Protein AF-A0A7J6GQ27-F1 (afdb_mon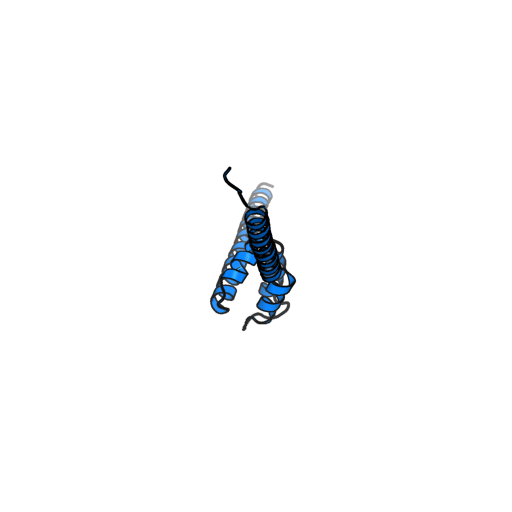omer_lite)

Organism: Cannabis sativa (NCBI:txid3483)

Sequence (114 aa):
MKKTRPIVIFEQIGRLADVVETRSRNIETARKENSIAEVIKILNSLPRIEKGGDLYLFATRLFIMKEKREIFASLEEPELMLTWLKNKHTLDHDSMVVSLKECLDFLRRKVMLD

Radius of gyration: 25.99 Å; chains: 1; bounding box: 74×34×70 Å

pLDDT: mean 82.86, std 13.01, range [40.56, 95.56]

Structure (mmCIF, N/CA/C/O backbone):
data_AF-A0A7J6GQ27-F1
#
_entry.id   AF-A0A7J6GQ27-F1
#
loop_
_atom_site.group_PDB
_atom_site.id
_atom_site.type_symbol
_atom_site.label_atom_id
_atom_site.label_alt_id
_atom_site.label_comp_id
_atom_site.label_asym_id
_atom_site.label_entity_id
_atom_site.label_seq_id
_atom_site.pdbx_PDB_ins_code
_atom_site.Cartn_x
_atom_site.Cartn_y
_atom_site.Cartn_z
_atom_site.occupancy
_atom_site.B_iso_or_equiv
_atom_site.auth_seq_id
_atom_site.auth_comp_id
_atom_site.auth_asym_id
_atom_site.auth_atom_id
_atom_site.pdbx_PDB_model_num
ATOM 1 N N . MET A 1 1 ? -25.553 24.028 51.005 1.00 40.56 1 MET A N 1
ATOM 2 C CA . MET A 1 1 ? -24.587 22.962 50.646 1.00 40.56 1 MET A CA 1
ATOM 3 C C . MET A 1 1 ? -24.824 22.554 49.199 1.00 40.56 1 MET A C 1
ATOM 5 O O . MET A 1 1 ? -25.877 22.002 48.901 1.00 40.56 1 MET A O 1
ATOM 9 N N . LYS A 1 2 ? -23.907 22.890 48.282 1.00 52.53 2 LYS A N 1
ATOM 10 C CA . LYS A 1 2 ? -24.004 22.485 46.872 1.00 52.53 2 LYS A CA 1
ATOM 11 C C . LYS A 1 2 ? -23.736 20.978 46.808 1.00 52.53 2 LYS A C 1
ATOM 13 O O . LYS A 1 2 ? -22.594 20.557 46.946 1.00 52.53 2 LYS A O 1
ATOM 18 N N . LYS A 1 3 ? -24.786 20.159 46.689 1.00 48.03 3 LYS A N 1
ATOM 19 C CA . LYS A 1 3 ? -24.641 18.721 46.427 1.00 48.03 3 LYS A CA 1
ATOM 20 C C . LYS A 1 3 ? -24.165 18.560 44.985 1.00 48.03 3 LYS A C 1
ATOM 22 O O . LYS A 1 3 ? -24.980 18.409 44.079 1.00 48.03 3 LYS A O 1
ATOM 27 N N . THR A 1 4 ? -22.856 18.616 44.763 1.00 55.72 4 THR A N 1
ATOM 28 C CA 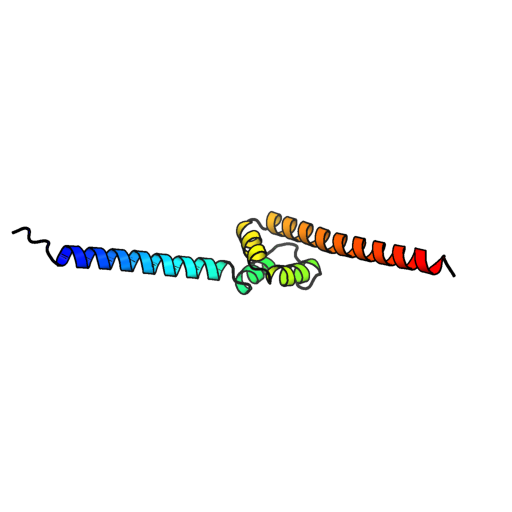. THR A 1 4 ? -22.268 18.110 43.521 1.00 55.72 4 THR A CA 1
ATOM 29 C C . THR A 1 4 ? -22.458 16.598 43.562 1.00 55.72 4 THR A C 1
ATOM 31 O O . THR A 1 4 ? -21.764 15.888 44.284 1.00 55.72 4 THR A O 1
ATOM 34 N N . ARG A 1 5 ? -23.537 16.131 42.926 1.00 53.84 5 ARG A N 1
ATOM 35 C CA . ARG A 1 5 ? -23.976 14.735 42.979 1.00 53.84 5 ARG A CA 1
ATOM 36 C C . ARG A 1 5 ? -22.863 13.847 42.394 1.00 53.84 5 ARG A C 1
ATOM 38 O O . ARG A 1 5 ? -22.466 14.113 41.261 1.00 53.84 5 ARG A O 1
ATOM 45 N N . PRO A 1 6 ? -22.417 12.783 43.093 1.00 55.19 6 PRO A N 1
ATOM 46 C CA . PRO A 1 6 ? -21.439 11.802 42.589 1.00 55.19 6 PRO A CA 1
ATOM 47 C C . PRO A 1 6 ? -21.765 11.259 41.185 1.00 55.19 6 PRO A C 1
ATOM 49 O O . PRO A 1 6 ? -20.876 10.905 40.420 1.00 55.19 6 PRO A O 1
ATOM 52 N N . ILE A 1 7 ? -23.054 11.276 40.838 1.00 59.41 7 ILE A N 1
ATOM 53 C CA . ILE A 1 7 ? -23.636 10.871 39.555 1.00 59.41 7 ILE A CA 1
ATOM 54 C C . ILE A 1 7 ? -23.012 11.622 38.365 1.00 59.41 7 ILE A C 1
ATOM 56 O O . ILE A 1 7 ? -22.701 11.003 37.355 1.00 59.41 7 ILE A O 1
ATOM 60 N N . VAL A 1 8 ? -22.753 12.929 38.494 1.00 68.12 8 VAL A N 1
ATOM 61 C CA . VAL A 1 8 ? -22.247 13.744 37.371 1.00 68.12 8 VAL A CA 1
ATOM 62 C C . VAL A 1 8 ? -20.802 13.375 37.023 1.00 68.12 8 VAL A C 1
ATOM 64 O O . VAL A 1 8 ? -20.420 13.369 35.858 1.00 68.12 8 VAL A O 1
ATOM 67 N N . ILE A 1 9 ? -20.002 13.025 38.033 1.00 76.62 9 ILE A N 1
ATOM 68 C CA . ILE A 1 9 ? -18.604 12.622 37.840 1.00 76.62 9 ILE A CA 1
ATOM 69 C C . ILE A 1 9 ? -18.544 11.236 37.187 1.00 76.62 9 ILE A C 1
ATOM 71 O O . ILE A 1 9 ? -17.750 11.024 36.276 1.00 76.62 9 ILE A O 1
ATOM 75 N N . PHE A 1 10 ? -19.414 10.311 37.599 1.00 77.94 10 PHE A N 1
ATOM 76 C CA . PHE A 1 10 ? -19.474 8.968 37.020 1.00 77.94 10 PHE A CA 1
ATOM 77 C C . PHE A 1 10 ? -19.871 8.994 35.533 1.00 77.94 10 PHE A C 1
ATOM 79 O O . PHE A 1 10 ? -19.229 8.345 34.712 1.00 77.94 10 PHE A O 1
ATOM 86 N N . GLU A 1 11 ? -20.859 9.816 35.161 1.00 86.00 11 GLU A N 1
ATOM 87 C CA . GLU A 1 11 ? -21.253 10.020 33.758 1.00 86.00 11 GLU A CA 1
ATOM 88 C C . GLU A 1 11 ? -20.130 10.637 32.915 1.00 86.00 11 GLU A C 1
ATOM 90 O O . GLU A 1 11 ? -19.901 10.233 31.774 1.00 86.00 11 GLU A O 1
ATOM 95 N N . GLN A 1 12 ? -19.399 11.610 33.466 1.00 88.38 12 GLN A N 1
ATOM 96 C CA . GLN A 1 12 ? -18.267 12.226 32.773 1.00 88.38 12 GLN A CA 1
ATOM 97 C C . GLN A 1 12 ? -17.119 11.236 32.545 1.00 88.38 12 GLN A C 1
ATOM 99 O O . GLN A 1 12 ? -16.509 11.264 31.476 1.00 88.38 12 GLN A O 1
ATOM 104 N N . ILE A 1 13 ? -16.856 10.346 33.507 1.00 88.31 13 ILE A N 1
ATOM 105 C CA . ILE A 1 13 ? -15.868 9.269 33.366 1.00 88.31 13 ILE A CA 1
ATOM 106 C C . ILE A 1 13 ? -16.312 8.265 32.300 1.00 88.31 13 ILE A C 1
ATOM 108 O O . ILE A 1 13 ? -15.498 7.910 31.453 1.00 88.31 13 ILE A O 1
ATOM 112 N N . GLY A 1 14 ? -17.589 7.865 32.286 1.00 89.38 14 GLY A N 1
ATOM 113 C CA . GLY A 1 14 ? -18.129 6.971 31.255 1.00 89.38 14 GLY A CA 1
ATOM 114 C C . GLY A 1 14 ? -17.960 7.548 29.848 1.00 89.38 14 GLY A C 1
ATOM 115 O O . GLY A 1 14 ? -17.382 6.909 28.975 1.00 89.38 14 GLY A O 1
ATOM 116 N N . ARG A 1 15 ? -18.328 8.820 29.655 1.00 88.88 15 ARG A N 1
ATOM 117 C CA . ARG A 1 15 ? -18.129 9.514 28.370 1.00 88.88 15 ARG A CA 1
ATOM 118 C C . ARG A 1 15 ? -16.656 9.620 27.967 1.00 88.88 15 ARG A C 1
ATOM 120 O O . ARG A 1 15 ? -16.342 9.526 26.785 1.00 88.88 15 ARG A O 1
ATOM 127 N N . LEU A 1 16 ? -15.751 9.852 28.920 1.00 91.19 16 LEU A N 1
ATOM 128 C CA . LEU A 1 16 ? -14.309 9.867 28.653 1.00 91.19 16 LEU A CA 1
ATOM 129 C C . LEU A 1 16 ? -13.794 8.481 28.253 1.00 91.19 16 LEU A C 1
ATOM 131 O O . LEU A 1 16 ? -13.001 8.394 27.317 1.00 91.19 16 LEU A O 1
ATOM 135 N N . ALA A 1 17 ? -14.256 7.421 28.919 1.00 90.75 17 ALA A N 1
ATOM 136 C CA . ALA A 1 17 ? -13.909 6.046 28.579 1.00 90.75 17 ALA A CA 1
ATOM 137 C C . ALA A 1 17 ? -14.342 5.707 27.144 1.00 90.75 17 ALA A C 1
ATOM 139 O O . ALA A 1 17 ? -13.505 5.281 26.350 1.00 90.75 17 ALA A O 1
ATOM 140 N N . ASP A 1 18 ? -15.582 6.031 26.767 1.00 92.19 18 ASP A N 1
ATOM 141 C CA . ASP A 1 18 ? -16.100 5.798 25.411 1.00 92.19 18 ASP A CA 1
ATOM 142 C C . ASP A 1 18 ? -15.279 6.525 24.337 1.00 92.19 18 ASP A C 1
ATOM 144 O O . ASP A 1 18 ? -14.951 5.962 23.286 1.00 92.19 18 ASP A O 1
ATOM 148 N N . VAL A 1 19 ? -14.913 7.787 24.593 1.00 92.19 19 VAL A N 1
ATOM 149 C CA . VAL A 1 19 ? -14.085 8.583 23.674 1.00 92.19 19 VAL A CA 1
ATOM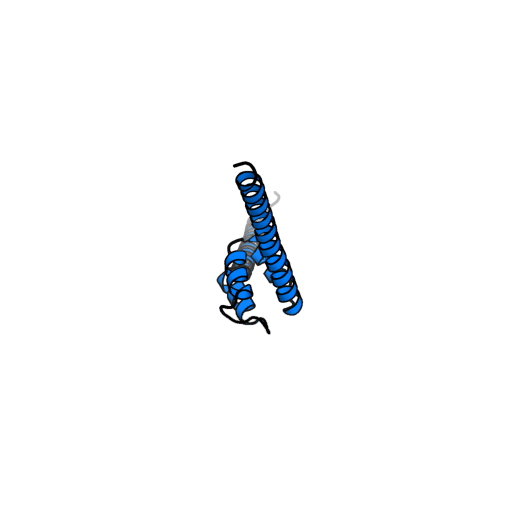 150 C C . VAL A 1 19 ? -12.688 7.973 23.532 1.00 92.19 19 VAL A C 1
ATOM 152 O O . VAL A 1 19 ? -12.161 7.903 22.419 1.00 92.19 19 VAL A O 1
ATOM 155 N N . VAL A 1 20 ? -12.083 7.516 24.631 1.00 91.00 20 VAL A N 1
ATOM 156 C CA . VAL A 1 20 ? -10.752 6.891 24.621 1.00 91.00 20 VAL A CA 1
ATOM 157 C C . VAL A 1 20 ? -10.774 5.544 23.906 1.00 91.00 20 VAL A C 1
ATOM 159 O O . VAL A 1 20 ? -9.894 5.287 23.082 1.00 91.00 20 VAL A O 1
ATOM 162 N N . GLU A 1 21 ? -11.774 4.703 24.156 1.00 91.81 21 GLU A N 1
ATOM 163 C CA . GLU A 1 21 ? -11.922 3.418 23.471 1.00 91.81 21 GLU A CA 1
ATOM 164 C C . GLU A 1 21 ? -12.169 3.603 21.976 1.00 91.81 21 GLU A C 1
ATOM 166 O O . GLU A 1 21 ? -11.518 2.956 21.156 1.00 91.81 21 GLU A O 1
ATOM 171 N N . THR A 1 22 ? -13.048 4.535 21.603 1.00 90.38 22 THR A N 1
ATOM 172 C CA . THR A 1 22 ? -13.317 4.860 20.196 1.00 90.38 22 THR A CA 1
ATOM 173 C C . THR A 1 22 ? -12.053 5.355 19.502 1.00 90.38 22 THR A C 1
ATOM 175 O O . THR A 1 22 ? -11.709 4.886 18.418 1.00 90.38 22 THR A O 1
ATOM 178 N N . ARG A 1 23 ? -11.299 6.253 20.147 1.00 87.38 23 ARG A N 1
ATOM 179 C CA . ARG A 1 23 ? -10.022 6.734 19.615 1.00 87.38 23 ARG A CA 1
ATOM 180 C C . ARG A 1 23 ? -9.002 5.605 19.470 1.00 87.38 23 ARG A C 1
ATOM 182 O O . ARG A 1 23 ? -8.306 5.559 18.461 1.00 87.38 23 ARG A O 1
ATOM 189 N N . SER A 1 24 ? -8.913 4.709 20.450 1.00 86.50 24 SER A N 1
ATOM 190 C CA . SER A 1 24 ? -7.984 3.573 20.420 1.00 86.50 24 SER A CA 1
ATOM 191 C C . SER A 1 24 ? -8.313 2.633 19.263 1.00 86.50 24 SER A C 1
ATOM 193 O O . SER A 1 24 ? -7.435 2.312 18.465 1.00 86.50 24 SER A O 1
ATOM 195 N N . ARG A 1 25 ? -9.598 2.311 19.091 1.00 81.81 25 ARG A N 1
ATOM 196 C CA . ARG A 1 25 ? -10.105 1.499 17.982 1.00 81.81 25 ARG A CA 1
ATOM 197 C C . ARG A 1 25 ? -9.799 2.133 16.623 1.00 81.81 25 ARG A C 1
ATOM 199 O O . ARG A 1 25 ? -9.318 1.445 15.732 1.00 81.81 25 ARG A O 1
ATOM 206 N N . ASN A 1 26 ? -9.981 3.448 16.491 1.00 75.25 26 ASN A N 1
ATOM 207 C CA . ASN A 1 26 ? -9.681 4.179 15.254 1.00 75.25 26 ASN A CA 1
ATOM 208 C C . ASN A 1 26 ? -8.174 4.217 14.928 1.00 75.25 26 ASN A C 1
ATOM 210 O O . ASN A 1 26 ? -7.776 4.172 13.767 1.00 75.25 26 ASN A O 1
ATOM 214 N N . ILE A 1 27 ? -7.310 4.301 15.945 1.00 75.25 27 ILE A N 1
ATOM 215 C CA . ILE A 1 27 ? -5.853 4.217 15.755 1.00 75.25 27 ILE A CA 1
ATOM 216 C C . ILE A 1 27 ? -5.459 2.810 15.293 1.00 75.25 27 ILE A C 1
ATOM 218 O O . ILE A 1 27 ? -4.586 2.659 14.439 1.00 75.25 27 ILE A O 1
ATOM 222 N N . GLU A 1 28 ? -6.085 1.775 15.849 1.00 71.56 28 GLU A N 1
ATOM 223 C CA . GLU A 1 28 ? -5.848 0.388 15.452 1.00 71.56 28 GLU A CA 1
ATOM 224 C C . GLU A 1 28 ? -6.323 0.098 14.025 1.00 71.56 28 GLU A C 1
ATOM 226 O O . GLU A 1 28 ? -5.589 -0.545 13.273 1.00 71.56 28 GLU A O 1
ATOM 231 N N . THR A 1 29 ? -7.489 0.607 13.615 1.00 68.81 29 THR A N 1
ATOM 232 C CA . THR A 1 29 ? -7.983 0.458 12.237 1.00 68.81 29 THR A CA 1
ATOM 233 C C . THR A 1 29 ? -7.067 1.160 11.241 1.00 68.81 29 THR A C 1
ATOM 235 O O . THR A 1 29 ? -6.594 0.506 10.314 1.00 68.81 29 THR A O 1
ATOM 238 N N . ALA A 1 30 ? -6.680 2.413 11.498 1.00 64.38 30 ALA A N 1
ATOM 239 C CA . ALA A 1 30 ? -5.747 3.149 10.638 1.00 64.38 30 ALA A CA 1
ATOM 240 C C . ALA A 1 30 ? -4.370 2.458 10.529 1.00 64.38 30 ALA A C 1
ATOM 242 O O . ALA A 1 30 ? -3.736 2.432 9.473 1.00 64.38 30 ALA A O 1
ATOM 243 N N . ARG A 1 31 ? -3.888 1.840 11.619 1.00 64.50 31 ARG A N 1
ATOM 244 C CA . ARG A 1 31 ? -2.657 1.024 11.596 1.00 64.50 31 ARG A CA 1
ATOM 245 C C . ARG A 1 31 ? -2.809 -0.238 10.752 1.00 64.50 31 ARG A C 1
ATOM 247 O O . ARG A 1 31 ? -1.837 -0.665 10.129 1.00 64.50 31 ARG A O 1
ATOM 254 N N . LYS A 1 32 ? -3.993 -0.850 10.762 1.00 65.19 32 LYS A N 1
ATOM 255 C CA . LYS A 1 32 ? -4.289 -2.079 10.021 1.00 65.19 32 LYS A CA 1
ATOM 256 C C . LYS A 1 32 ? -4.412 -1.810 8.521 1.00 65.19 32 LYS A C 1
ATOM 258 O O . LYS A 1 32 ? -3.838 -2.565 7.737 1.00 65.19 32 LYS A O 1
ATOM 263 N N . GLU A 1 33 ? -5.059 -0.706 8.157 1.00 65.69 33 GLU A N 1
ATOM 264 C CA . GLU A 1 33 ? -5.219 -0.218 6.779 1.00 65.69 33 GLU A CA 1
ATOM 265 C C . GLU A 1 33 ? -3.864 0.042 6.093 1.00 65.69 33 GLU A C 1
ATOM 267 O O . GLU A 1 33 ? -3.704 -0.260 4.915 1.00 65.69 33 GLU A O 1
ATOM 272 N N . ASN A 1 34 ? -2.836 0.452 6.850 1.00 71.12 34 ASN A N 1
ATOM 273 C CA . ASN A 1 34 ? -1.485 0.729 6.329 1.00 71.12 34 ASN A CA 1
ATOM 274 C C . ASN A 1 34 ? -0.457 -0.390 6.600 1.00 71.12 34 ASN A C 1
ATOM 276 O O . ASN A 1 34 ? 0.768 -0.174 6.566 1.00 71.12 34 ASN A O 1
ATOM 280 N N . SER A 1 35 ? -0.931 -1.597 6.911 1.00 86.44 35 SER A N 1
ATOM 281 C CA . SER A 1 35 ? -0.060 -2.756 7.114 1.00 86.44 35 SER A CA 1
ATOM 282 C C . SER A 1 35 ? 0.545 -3.244 5.792 1.00 86.44 35 SER A C 1
ATOM 284 O O . SER A 1 35 ? -0.026 -3.050 4.720 1.00 86.44 35 SER A O 1
ATOM 286 N N . ILE A 1 36 ? 1.702 -3.919 5.859 1.00 90.56 36 ILE A N 1
ATOM 287 C CA . ILE A 1 36 ? 2.340 -4.526 4.674 1.00 90.56 36 ILE A CA 1
ATOM 288 C C . ILE A 1 36 ? 1.361 -5.475 3.970 1.00 90.56 36 ILE A C 1
ATOM 290 O O . ILE A 1 36 ? 1.254 -5.456 2.750 1.00 90.56 36 ILE A O 1
ATOM 294 N N . ALA A 1 37 ? 0.612 -6.273 4.734 1.00 91.31 37 ALA A N 1
ATOM 295 C CA . ALA A 1 37 ? -0.347 -7.218 4.175 1.00 91.31 37 ALA A CA 1
ATOM 296 C C . ALA A 1 37 ? -1.442 -6.523 3.349 1.00 91.31 37 ALA A C 1
ATOM 298 O O . ALA A 1 37 ? -1.763 -6.997 2.261 1.00 91.31 37 ALA A O 1
ATOM 299 N N . GLU A 1 38 ? -1.979 -5.396 3.824 1.00 90.44 38 GLU A N 1
ATOM 300 C CA . GLU A 1 38 ? -3.016 -4.654 3.098 1.00 90.44 38 GLU A CA 1
ATOM 301 C C . GLU A 1 38 ? -2.467 -3.981 1.838 1.00 90.44 38 GLU A C 1
ATOM 303 O O . GLU A 1 38 ? -3.016 -4.181 0.755 1.00 90.44 38 GLU A O 1
ATOM 308 N N . VAL A 1 39 ? -1.325 -3.286 1.910 1.00 91.75 39 VAL A N 1
ATOM 309 C CA . VAL A 1 39 ? -0.754 -2.661 0.700 1.00 91.75 39 VAL A CA 1
ATOM 310 C C . VAL A 1 39 ? -0.325 -3.692 -0.347 1.00 91.75 39 VAL A C 1
ATOM 312 O O . VAL A 1 39 ? -0.406 -3.418 -1.540 1.00 91.75 39 VAL A O 1
ATOM 315 N N . ILE A 1 40 ? 0.065 -4.904 0.065 1.00 93.62 40 ILE A N 1
ATOM 316 C CA . ILE A 1 40 ? 0.341 -6.011 -0.860 1.00 93.62 40 ILE A CA 1
ATOM 317 C C . ILE A 1 40 ? -0.948 -6.543 -1.494 1.00 93.62 40 ILE A C 1
ATOM 319 O O . ILE A 1 40 ? -0.933 -6.908 -2.670 1.00 93.62 40 ILE A O 1
ATOM 323 N N . LYS A 1 41 ? -2.079 -6.575 -0.780 1.00 93.19 41 LYS A N 1
ATOM 324 C CA . LYS A 1 41 ? -3.376 -6.911 -1.396 1.00 93.19 41 LYS A CA 1
ATOM 325 C C . LYS A 1 41 ? -3.771 -5.883 -2.452 1.00 93.19 41 LYS A C 1
ATOM 327 O O . LYS A 1 41 ? -4.157 -6.291 -3.543 1.00 93.19 41 LYS A O 1
ATOM 332 N N . ILE A 1 42 ? -3.609 -4.592 -2.157 1.00 92.50 42 ILE A N 1
ATOM 333 C CA . ILE A 1 42 ? -3.865 -3.503 -3.112 1.00 92.50 42 ILE A CA 1
ATOM 334 C C . ILE A 1 42 ? -2.928 -3.627 -4.320 1.00 92.50 42 ILE A C 1
ATOM 336 O O . ILE A 1 42 ? -3.371 -3.611 -5.461 1.00 92.50 42 ILE A O 1
ATOM 340 N N . LEU A 1 43 ? -1.630 -3.847 -4.096 1.00 94.19 43 LEU A N 1
ATOM 341 C CA . LEU A 1 43 ? -0.665 -4.063 -5.179 1.00 94.19 43 LEU A CA 1
ATOM 342 C C . LEU A 1 43 ? -1.065 -5.239 -6.083 1.00 94.19 43 LEU A C 1
ATOM 344 O O . LEU A 1 43 ? -0.927 -5.164 -7.299 1.00 94.19 43 LEU A O 1
ATOM 348 N N . ASN A 1 44 ? -1.583 -6.317 -5.491 1.00 93.69 44 ASN A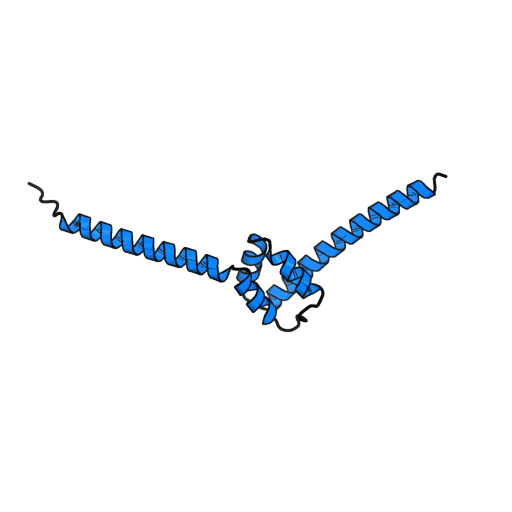 N 1
ATOM 349 C CA . ASN A 1 44 ? -2.056 -7.492 -6.216 1.00 93.69 44 ASN A CA 1
ATOM 350 C C . ASN A 1 44 ? -3.361 -7.269 -6.993 1.00 93.69 44 ASN A C 1
ATOM 352 O O . ASN A 1 44 ? -3.655 -8.085 -7.871 1.00 93.69 44 ASN A O 1
ATOM 356 N N . SER A 1 45 ? -4.143 -6.237 -6.659 1.00 92.62 45 SER A N 1
ATOM 357 C CA . SER A 1 45 ? -5.369 -5.867 -7.372 1.00 92.62 45 SER A CA 1
ATOM 358 C C . SER A 1 45 ? -5.147 -4.796 -8.441 1.00 92.62 45 SER A C 1
ATOM 360 O O . SER A 1 45 ? -6.049 -4.569 -9.249 1.00 92.62 45 SER A O 1
ATOM 362 N N . LEU A 1 46 ? -3.968 -4.160 -8.488 1.00 92.25 46 LEU A N 1
ATOM 363 C CA . LEU A 1 46 ? -3.666 -3.150 -9.497 1.00 92.25 46 LEU A CA 1
ATOM 364 C C . LEU A 1 46 ? -3.666 -3.761 -10.908 1.00 92.25 46 LEU A C 1
ATOM 366 O O . LEU A 1 46 ? -2.903 -4.696 -11.183 1.00 92.25 46 LEU A O 1
ATOM 370 N N . PRO A 1 47 ? -4.473 -3.220 -11.839 1.00 84.31 47 PRO A N 1
ATOM 371 C CA . PRO A 1 47 ? -4.428 -3.653 -13.225 1.00 84.31 47 PRO A CA 1
ATOM 372 C C . PRO A 1 47 ? -3.057 -3.299 -13.814 1.00 84.31 47 PRO A C 1
ATOM 374 O O . PRO A 1 47 ? -2.471 -2.278 -13.470 1.00 84.31 47 PRO A O 1
ATOM 377 N N . ARG A 1 48 ? -2.541 -4.119 -14.737 1.00 87.69 48 ARG A N 1
ATOM 378 C CA . ARG A 1 48 ? -1.277 -3.864 -15.468 1.00 87.69 48 ARG A CA 1
ATOM 379 C C . ARG A 1 48 ? 0.011 -3.950 -14.636 1.00 87.69 48 ARG A C 1
ATOM 381 O O . ARG A 1 48 ? 1.069 -3.594 -15.151 1.00 87.69 48 ARG A O 1
ATOM 388 N N . ILE A 1 49 ? -0.046 -4.442 -13.399 1.00 90.06 49 ILE A N 1
ATOM 389 C CA . ILE A 1 49 ? 1.149 -4.905 -12.688 1.00 90.06 49 ILE A CA 1
ATOM 390 C C . ILE A 1 49 ? 1.299 -6.413 -12.879 1.00 90.06 49 ILE A C 1
ATOM 392 O O . ILE A 1 49 ? 0.412 -7.198 -12.546 1.00 90.06 49 ILE A O 1
ATOM 396 N N . GLU A 1 50 ? 2.441 -6.818 -13.425 1.00 91.81 50 GLU A N 1
ATOM 397 C CA . GLU A 1 50 ? 2.821 -8.221 -13.514 1.00 91.81 50 GLU A CA 1
ATOM 398 C C . GLU A 1 50 ? 3.347 -8.695 -12.156 1.00 91.81 50 GLU A C 1
ATOM 400 O O . GLU A 1 50 ? 4.322 -8.158 -11.622 1.00 91.81 50 GLU A O 1
ATOM 405 N N . LYS A 1 51 ? 2.696 -9.710 -11.579 1.00 91.56 51 LYS A N 1
ATOM 406 C CA . LYS A 1 51 ? 3.125 -10.296 -10.305 1.00 91.56 51 LYS A CA 1
ATOM 407 C C . LYS A 1 51 ? 4.490 -10.951 -10.476 1.00 91.56 51 LYS A C 1
ATOM 409 O O . LYS A 1 51 ? 4.656 -11.826 -11.316 1.00 91.56 51 LYS A O 1
ATOM 414 N N . GLY A 1 52 ? 5.444 -10.545 -9.646 1.00 89.69 52 GLY A N 1
ATOM 415 C CA . GLY A 1 52 ? 6.829 -11.012 -9.732 1.00 89.69 52 GLY A CA 1
ATOM 416 C C . GLY A 1 52 ? 7.697 -10.261 -10.746 1.00 89.69 52 GLY A C 1
ATOM 417 O O . GLY A 1 52 ? 8.903 -10.478 -10.741 1.00 89.69 52 GLY A O 1
ATOM 418 N N . GLY A 1 53 ? 7.132 -9.351 -11.548 1.00 92.00 53 GLY A N 1
ATOM 419 C CA . GLY A 1 53 ? 7.914 -8.468 -12.415 1.00 92.00 53 GLY A CA 1
ATOM 420 C C . GLY A 1 53 ? 8.699 -7.409 -11.630 1.00 92.00 53 GLY A C 1
ATOM 421 O O . GLY A 1 53 ? 8.456 -7.180 -10.440 1.00 92.00 53 GLY A O 1
ATOM 422 N N . ASP A 1 54 ? 9.611 -6.711 -12.307 1.00 91.50 54 ASP A N 1
ATOM 423 C CA . ASP A 1 54 ? 10.537 -5.757 -11.675 1.00 91.50 54 ASP A CA 1
ATOM 424 C C . ASP A 1 54 ? 9.824 -4.673 -10.861 1.00 91.50 54 ASP A C 1
ATOM 426 O O . ASP A 1 54 ? 10.156 -4.449 -9.695 1.00 91.50 54 ASP A O 1
ATOM 430 N N . LEU A 1 55 ? 8.781 -4.057 -11.430 1.00 92.50 55 LEU A N 1
ATOM 431 C CA . LEU A 1 55 ? 8.005 -3.020 -10.747 1.00 92.50 55 LEU A CA 1
ATOM 432 C C . LEU A 1 55 ? 7.282 -3.564 -9.502 1.00 92.50 55 LEU A C 1
ATOM 434 O O . LEU A 1 55 ? 7.178 -2.865 -8.493 1.00 92.50 55 LEU A O 1
ATOM 438 N N . TYR A 1 56 ? 6.815 -4.816 -9.550 1.00 95.06 56 TYR A N 1
ATOM 439 C CA . TYR A 1 56 ? 6.174 -5.478 -8.414 1.00 95.06 56 TYR A CA 1
ATOM 440 C C . TYR A 1 56 ? 7.186 -5.727 -7.291 1.00 95.06 56 TYR A C 1
ATOM 442 O O . TYR A 1 56 ? 6.940 -5.355 -6.146 1.00 95.06 56 TYR A O 1
ATOM 450 N N . LEU A 1 57 ? 8.349 -6.302 -7.610 1.00 94.31 57 LEU A N 1
ATOM 451 C CA . LEU A 1 57 ? 9.408 -6.562 -6.629 1.00 94.31 57 LEU A CA 1
ATOM 452 C C . LEU A 1 57 ? 10.020 -5.270 -6.074 1.00 94.31 57 LEU A C 1
ATOM 454 O O . LEU A 1 57 ? 10.416 -5.215 -4.911 1.00 94.31 57 LEU A O 1
ATOM 458 N N . PHE A 1 58 ? 10.080 -4.213 -6.879 1.00 94.06 58 PHE A N 1
ATOM 459 C CA . PHE A 1 58 ? 10.432 -2.885 -6.399 1.00 94.06 58 PHE A CA 1
ATOM 460 C C . PHE A 1 58 ? 9.414 -2.375 -5.376 1.00 94.06 58 PHE A C 1
ATOM 462 O O . PHE A 1 58 ? 9.806 -1.947 -4.290 1.00 94.06 58 PHE A O 1
ATOM 469 N N . ALA A 1 59 ? 8.116 -2.474 -5.674 1.00 94.50 59 ALA A N 1
ATOM 470 C CA . ALA A 1 59 ? 7.063 -2.042 -4.761 1.00 94.50 59 ALA A CA 1
ATOM 471 C C . ALA A 1 59 ? 7.112 -2.798 -3.421 1.00 94.50 59 ALA A C 1
ATOM 473 O O . ALA A 1 59 ? 6.992 -2.174 -2.367 1.00 94.50 59 ALA A O 1
ATOM 474 N N . THR A 1 60 ? 7.369 -4.114 -3.423 1.00 94.88 60 THR A N 1
ATOM 475 C CA . THR A 1 60 ? 7.484 -4.885 -2.170 1.00 94.88 60 THR A CA 1
ATOM 476 C C . THR A 1 60 ? 8.651 -4.420 -1.294 1.00 94.88 60 THR A C 1
ATOM 478 O O . THR A 1 60 ? 8.494 -4.332 -0.076 1.00 94.88 60 THR A O 1
ATOM 481 N N . ARG A 1 61 ? 9.795 -4.052 -1.892 1.00 94.19 61 ARG A N 1
ATOM 482 C CA . ARG A 1 61 ? 10.932 -3.448 -1.171 1.00 94.19 61 ARG A CA 1
ATOM 483 C C . ARG A 1 61 ? 10.604 -2.042 -0.673 1.00 94.19 61 ARG A C 1
ATOM 485 O O . ARG A 1 61 ? 10.885 -1.715 0.478 1.00 94.19 61 ARG A O 1
ATOM 492 N N . LEU A 1 62 ? 9.962 -1.228 -1.511 1.00 93.31 62 LEU A N 1
ATOM 493 C CA . LEU A 1 62 ? 9.563 0.140 -1.177 1.00 93.31 62 LEU A CA 1
ATOM 494 C C . LEU A 1 62 ? 8.612 0.173 0.029 1.00 93.31 62 LEU A C 1
ATOM 496 O O . LEU A 1 62 ? 8.743 1.024 0.908 1.00 93.31 62 LEU A O 1
ATOM 500 N N . PHE A 1 63 ? 7.689 -0.786 0.106 1.00 94.12 63 PHE A N 1
ATOM 501 C CA . PHE A 1 63 ? 6.716 -0.899 1.189 1.00 94.12 63 PHE A CA 1
ATOM 502 C C . PHE A 1 63 ? 7.289 -1.380 2.518 1.00 94.12 63 PHE A C 1
ATOM 504 O O . PHE A 1 63 ? 6.537 -1.443 3.485 1.00 94.12 63 PHE A O 1
ATOM 511 N N . ILE A 1 64 ? 8.587 -1.656 2.642 1.00 90.75 64 ILE A N 1
ATOM 512 C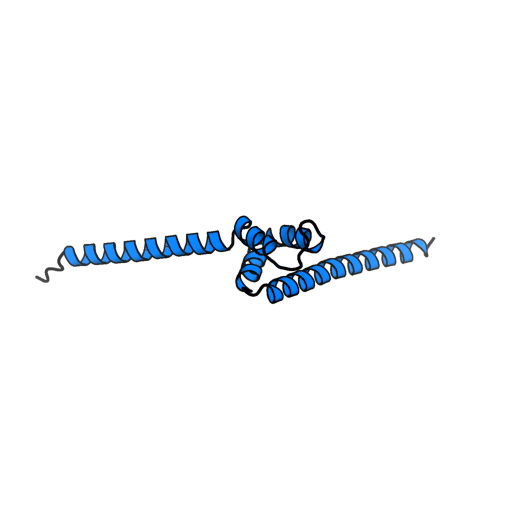 CA . ILE A 1 64 ? 9.212 -1.829 3.963 1.00 90.75 64 ILE A CA 1
ATOM 513 C C . ILE A 1 64 ? 9.149 -0.503 4.741 1.00 90.75 64 ILE A C 1
ATOM 515 O O . ILE A 1 64 ? 8.863 -0.490 5.943 1.00 90.75 64 ILE A O 1
ATOM 519 N N . MET A 1 65 ? 9.303 0.625 4.040 1.00 89.94 65 MET A N 1
ATOM 520 C CA . MET A 1 65 ? 9.206 1.965 4.614 1.00 89.94 65 MET A CA 1
ATOM 521 C C . MET A 1 65 ? 7.748 2.343 4.882 1.00 89.94 65 MET A C 1
ATOM 523 O O . MET A 1 65 ? 6.914 2.361 3.972 1.00 89.94 65 MET A O 1
ATOM 527 N N . LYS A 1 66 ? 7.436 2.680 6.135 1.00 88.56 66 LYS A N 1
ATOM 528 C CA . LYS A 1 66 ? 6.066 2.982 6.564 1.00 88.56 66 LYS A CA 1
ATOM 529 C C . LYS A 1 66 ? 5.491 4.190 5.827 1.00 88.56 66 LYS A C 1
ATOM 531 O O . LYS A 1 66 ? 4.375 4.122 5.332 1.00 88.56 66 LYS A O 1
ATOM 536 N N . GLU A 1 67 ? 6.277 5.244 5.678 1.00 90.50 67 GLU A N 1
ATOM 537 C CA . GLU A 1 67 ? 5.871 6.502 5.048 1.00 90.50 67 GLU A CA 1
ATOM 538 C C . GLU A 1 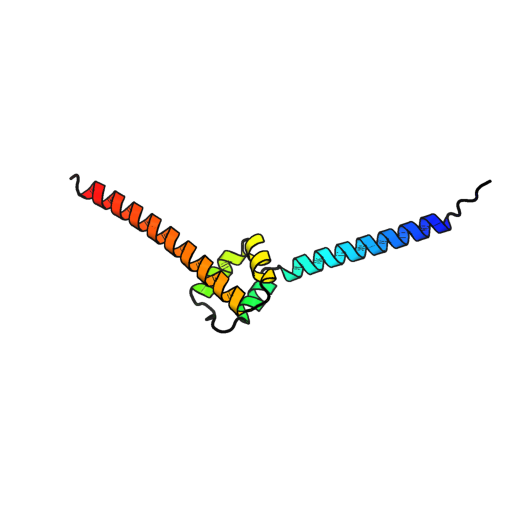67 ? 5.519 6.282 3.571 1.00 90.50 67 GLU A C 1
ATOM 540 O O . GLU A 1 67 ? 4.618 6.912 3.026 1.00 90.50 67 GLU A O 1
ATOM 545 N N . LYS A 1 68 ? 6.207 5.343 2.906 1.00 92.62 68 LYS A N 1
ATOM 546 C CA . LYS A 1 68 ? 5.915 4.980 1.515 1.00 92.62 68 LYS A CA 1
ATOM 547 C C . LYS A 1 68 ? 4.599 4.217 1.397 1.00 92.62 68 LYS A C 1
ATOM 549 O O . LYS A 1 68 ? 3.867 4.460 0.443 1.00 92.62 68 LYS A O 1
ATOM 554 N N . ARG A 1 69 ? 4.289 3.342 2.362 1.00 93.25 69 ARG A N 1
ATOM 555 C CA . ARG A 1 69 ? 2.988 2.655 2.432 1.00 93.25 69 ARG A CA 1
ATOM 556 C C . ARG A 1 69 ? 1.845 3.641 2.632 1.00 93.25 69 ARG A C 1
ATOM 558 O O . ARG A 1 69 ? 0.853 3.543 1.926 1.00 93.25 69 ARG A O 1
ATOM 565 N N . GLU A 1 70 ? 2.007 4.593 3.549 1.00 90.12 70 GLU A N 1
ATOM 566 C CA . GLU A 1 70 ? 0.981 5.604 3.842 1.00 90.12 70 GLU A CA 1
ATOM 567 C C . GLU A 1 70 ? 0.691 6.479 2.619 1.00 90.12 70 GLU A C 1
ATOM 569 O O . GLU A 1 70 ? -0.473 6.683 2.278 1.00 90.12 70 GLU A O 1
ATOM 574 N N . ILE A 1 71 ? 1.733 6.923 1.904 1.00 92.19 71 ILE A N 1
ATOM 575 C CA . ILE A 1 71 ? 1.562 7.676 0.654 1.00 92.19 71 ILE A CA 1
ATOM 576 C C . ILE A 1 71 ? 0.836 6.820 -0.384 1.00 92.19 71 ILE A C 1
ATOM 578 O O . ILE A 1 71 ? -0.127 7.289 -0.973 1.00 92.19 71 ILE A O 1
ATOM 582 N N . PHE A 1 72 ? 1.273 5.576 -0.593 1.00 93.12 72 PHE A N 1
ATOM 583 C CA . PHE A 1 72 ? 0.665 4.684 -1.580 1.00 93.12 72 PHE A CA 1
ATOM 584 C C . PHE A 1 72 ? -0.816 4.411 -1.293 1.00 93.12 72 PHE A C 1
ATOM 586 O O . PHE A 1 72 ? -1.632 4.519 -2.202 1.00 93.12 72 PHE A O 1
ATOM 593 N N . ALA A 1 73 ? -1.168 4.109 -0.040 1.00 89.94 73 ALA A N 1
ATOM 594 C CA . ALA A 1 73 ? -2.551 3.869 0.370 1.00 89.94 73 ALA A CA 1
ATOM 595 C C . ALA A 1 73 ? -3.434 5.116 0.187 1.00 89.94 73 ALA A C 1
ATOM 597 O O . ALA A 1 73 ? -4.566 4.997 -0.269 1.00 89.94 73 ALA A O 1
ATOM 598 N N . SER A 1 74 ? -2.889 6.308 0.454 1.00 90.38 74 SER A N 1
ATOM 599 C CA . SER A 1 74 ? -3.600 7.589 0.310 1.00 90.38 74 SER A CA 1
ATOM 600 C C . SER A 1 74 ? -3.881 8.004 -1.139 1.00 90.38 74 SER A C 1
ATOM 602 O O . SER A 1 74 ? -4.589 8.981 -1.354 1.00 90.38 74 SER A O 1
ATOM 604 N N . LEU A 1 75 ? -3.295 7.333 -2.140 1.00 91.56 75 LEU A N 1
ATOM 605 C CA . LEU A 1 75 ? -3.527 7.691 -3.544 1.00 91.56 75 LEU A CA 1
ATOM 606 C C . LEU A 1 75 ? -4.913 7.273 -4.037 1.00 91.56 75 LEU A C 1
ATOM 608 O O . LEU A 1 75 ? -5.401 7.918 -4.956 1.00 91.56 75 LEU A O 1
ATOM 612 N N . GLU A 1 76 ? -5.504 6.226 -3.442 1.00 85.69 76 GLU A N 1
ATOM 613 C CA . GLU A 1 76 ? -6.835 5.636 -3.708 1.00 85.69 76 GLU A CA 1
ATOM 614 C C . GLU A 1 76 ? -7.100 5.150 -5.153 1.00 85.69 76 GLU A C 1
ATOM 616 O O . GLU A 1 76 ? -7.644 4.063 -5.353 1.00 85.69 76 GLU A O 1
ATOM 621 N N . GLU A 1 77 ? -6.662 5.888 -6.169 1.00 91.75 77 GLU A N 1
ATOM 622 C CA . GLU A 1 77 ? -6.838 5.593 -7.583 1.00 91.75 77 GLU A CA 1
ATOM 623 C C . GLU A 1 77 ? -5.733 4.664 -8.126 1.00 91.75 77 GLU A C 1
ATOM 625 O O . GLU A 1 77 ? -4.541 4.999 -8.061 1.00 91.75 77 GLU A O 1
ATOM 630 N N . PRO A 1 78 ? -6.095 3.532 -8.764 1.00 92.56 78 PRO A N 1
ATOM 631 C CA . PRO A 1 78 ? -5.127 2.580 -9.308 1.00 92.56 78 PRO A CA 1
ATOM 632 C C . PRO A 1 78 ? -4.118 3.185 -10.296 1.00 92.56 78 PRO A C 1
ATOM 634 O O . PRO A 1 78 ? -2.934 2.851 -10.263 1.00 92.56 78 PRO A O 1
ATOM 637 N N . GLU A 1 79 ? -4.557 4.097 -11.165 1.00 93.25 79 GLU A N 1
ATOM 638 C CA . GLU A 1 79 ? -3.683 4.724 -12.168 1.00 93.25 79 GLU A CA 1
ATOM 639 C C . GLU A 1 79 ? -2.671 5.691 -11.526 1.00 93.25 79 GLU A C 1
ATOM 641 O O . GLU A 1 79 ? -1.510 5.750 -11.950 1.00 93.25 79 GLU A O 1
ATOM 646 N N . LEU A 1 80 ? -3.060 6.394 -10.452 1.00 94.38 80 LEU A N 1
ATOM 647 C CA . LEU A 1 80 ? -2.147 7.241 -9.678 1.00 94.38 80 LEU A CA 1
ATOM 648 C C . LEU A 1 80 ? -1.120 6.398 -8.922 1.00 94.38 80 LEU A C 1
ATOM 650 O O . LEU A 1 80 ? 0.071 6.713 -8.952 1.00 94.38 80 LEU A O 1
ATOM 654 N N . MET A 1 81 ? -1.551 5.290 -8.313 1.00 94.69 81 MET A N 1
ATOM 655 C CA . MET A 1 81 ? -0.665 4.323 -7.656 1.00 94.69 81 MET A CA 1
ATOM 656 C C . MET A 1 81 ? 0.392 3.771 -8.620 1.00 94.69 81 MET A C 1
ATOM 658 O O . MET A 1 81 ? 1.585 3.758 -8.304 1.00 94.69 81 MET A O 1
ATOM 662 N N . LEU A 1 82 ? -0.026 3.366 -9.822 1.00 94.19 82 LEU A N 1
ATOM 663 C CA . LEU A 1 82 ? 0.872 2.871 -10.867 1.00 94.19 82 LEU A CA 1
ATOM 664 C C . LEU A 1 82 ? 1.855 3.944 -11.335 1.00 94.19 82 LEU A C 1
ATOM 666 O O . LEU A 1 82 ? 3.051 3.675 -11.460 1.00 94.19 82 LEU A O 1
ATOM 670 N N . THR A 1 83 ? 1.366 5.157 -11.587 1.00 94.75 83 THR A N 1
ATOM 671 C CA . THR A 1 83 ? 2.199 6.286 -12.023 1.00 94.75 83 THR A CA 1
ATOM 672 C C . THR A 1 83 ? 3.241 6.632 -10.965 1.00 94.75 83 THR A C 1
ATOM 674 O O . THR A 1 83 ? 4.420 6.810 -11.273 1.00 94.75 83 THR A O 1
ATOM 677 N N . TRP A 1 84 ? 2.834 6.655 -9.698 1.00 95.56 84 TRP A N 1
ATOM 678 C CA . TRP A 1 84 ? 3.731 6.908 -8.582 1.00 95.56 84 TRP A CA 1
ATOM 679 C C . TRP A 1 84 ? 4.814 5.832 -8.455 1.00 95.56 84 TRP A C 1
ATOM 681 O O . TRP A 1 84 ? 5.993 6.173 -8.340 1.00 95.56 84 TRP A O 1
ATOM 691 N N . LEU A 1 85 ? 4.448 4.547 -8.542 1.00 94.69 85 LEU A N 1
ATOM 692 C CA . LEU A 1 85 ? 5.412 3.443 -8.505 1.00 94.69 85 LEU A CA 1
ATOM 693 C C . LEU A 1 85 ? 6.420 3.528 -9.654 1.00 94.69 85 LEU A C 1
ATOM 695 O O . LEU A 1 85 ? 7.618 3.393 -9.413 1.00 94.69 85 LEU A O 1
ATOM 699 N N . LYS A 1 86 ? 5.962 3.805 -10.881 1.00 93.44 86 LYS A N 1
ATOM 700 C CA . LYS A 1 86 ? 6.839 3.968 -12.051 1.00 93.44 86 LYS A CA 1
ATOM 701 C C . LYS A 1 86 ? 7.816 5.123 -11.866 1.00 93.44 86 LYS A C 1
ATOM 703 O O . LYS A 1 86 ? 9.011 4.934 -12.054 1.00 93.44 86 LYS A O 1
ATOM 708 N N . ASN A 1 87 ? 7.336 6.281 -11.416 1.00 93.62 87 ASN A N 1
ATOM 709 C CA . ASN A 1 87 ? 8.198 7.433 -11.152 1.00 93.62 87 ASN A CA 1
ATOM 710 C C . ASN A 1 87 ? 9.254 7.117 -10.087 1.00 93.62 87 ASN A C 1
ATOM 712 O O . ASN A 1 87 ? 10.417 7.482 -10.240 1.00 93.62 87 ASN A O 1
ATOM 716 N N . LYS A 1 88 ? 8.875 6.416 -9.011 1.00 92.12 88 LYS A N 1
ATOM 717 C CA . LYS A 1 88 ? 9.826 5.991 -7.975 1.00 92.12 88 LYS A CA 1
ATOM 718 C C . LYS A 1 88 ? 10.847 4.984 -8.496 1.00 92.12 88 LYS A C 1
ATOM 720 O O . LYS A 1 88 ? 12.016 5.110 -8.153 1.00 92.12 88 LYS A O 1
ATOM 725 N N . HIS A 1 89 ? 10.420 4.044 -9.329 1.00 90.19 89 HIS A N 1
ATOM 726 C CA . HIS A 1 89 ? 11.296 3.056 -9.945 1.00 90.19 89 HIS A CA 1
ATOM 727 C C . HIS A 1 89 ? 12.314 3.703 -10.896 1.00 90.19 89 HIS A C 1
ATOM 729 O O . HIS A 1 89 ? 13.495 3.377 -10.838 1.00 90.19 89 HIS A O 1
ATOM 735 N N . THR A 1 90 ? 11.889 4.666 -11.721 1.00 87.50 90 THR A N 1
ATOM 736 C CA . THR A 1 90 ? 12.796 5.410 -12.610 1.00 87.50 90 THR A CA 1
ATOM 737 C C . THR A 1 90 ? 13.841 6.190 -11.820 1.00 87.50 90 THR A C 1
ATOM 739 O O . THR A 1 90 ? 15.014 6.134 -12.160 1.00 87.50 90 THR A O 1
ATOM 742 N N . LEU A 1 91 ? 13.450 6.855 -10.727 1.00 80.56 91 LEU A N 1
ATOM 743 C CA . LEU A 1 91 ? 14.396 7.585 -9.874 1.00 80.56 91 LEU A CA 1
ATOM 744 C C . LEU A 1 91 ? 15.434 6.665 -9.209 1.00 80.56 91 LEU A C 1
ATOM 746 O O . LEU A 1 91 ? 16.592 7.052 -9.076 1.00 80.56 91 LEU A O 1
ATOM 750 N N . ASP A 1 92 ? 15.027 5.463 -8.796 1.00 77.00 92 ASP A N 1
ATOM 751 C CA . ASP A 1 92 ? 15.925 4.459 -8.211 1.00 77.00 92 ASP A CA 1
ATOM 752 C C . ASP A 1 92 ? 16.932 3.943 -9.253 1.00 77.00 92 ASP A C 1
ATOM 754 O O . ASP A 1 92 ? 18.141 3.917 -9.014 1.00 77.00 92 ASP A O 1
ATOM 758 N N . HIS A 1 93 ? 16.443 3.636 -10.458 1.00 71.94 93 HIS A N 1
ATOM 759 C CA . HIS A 1 93 ? 17.274 3.191 -11.571 1.00 71.94 93 HIS A CA 1
ATOM 760 C C . HIS A 1 93 ? 18.233 4.290 -12.054 1.00 71.94 93 HIS A C 1
ATOM 762 O O . HIS A 1 93 ? 19.418 4.029 -12.259 1.00 71.94 93 HIS A O 1
ATOM 768 N N . ASP A 1 94 ? 17.763 5.532 -12.188 1.00 70.50 94 ASP A N 1
ATOM 769 C CA . ASP A 1 94 ? 18.588 6.666 -12.612 1.00 70.50 94 ASP A CA 1
ATOM 770 C C . ASP A 1 94 ? 19.691 6.968 -11.595 1.00 70.50 94 ASP A C 1
ATOM 772 O O . ASP A 1 94 ? 20.838 7.181 -11.988 1.00 70.50 94 ASP A O 1
ATOM 776 N N . SER A 1 95 ? 19.392 6.901 -10.292 1.00 68.31 95 SER A N 1
ATOM 777 C CA . SER A 1 95 ? 20.415 7.026 -9.248 1.00 68.31 95 SER A CA 1
ATOM 778 C C . SER A 1 95 ? 21.493 5.947 -9.386 1.00 68.31 95 SER A C 1
ATOM 780 O O . SER A 1 95 ? 22.680 6.243 -9.257 1.00 68.31 95 SER A O 1
ATOM 782 N N . MET A 1 96 ? 21.102 4.704 -9.682 1.00 65.69 96 MET A N 1
ATOM 783 C CA . MET A 1 96 ? 22.036 3.589 -9.844 1.00 65.69 96 MET A CA 1
ATOM 784 C C . MET A 1 96 ? 22.891 3.733 -11.113 1.00 65.69 96 MET A C 1
ATOM 786 O O . MET A 1 96 ? 24.099 3.496 -11.079 1.00 65.69 96 MET A O 1
ATOM 790 N N . VAL A 1 97 ? 22.291 4.176 -12.224 1.00 69.31 97 VAL A N 1
ATOM 791 C CA . VAL A 1 97 ? 22.984 4.424 -13.499 1.00 69.31 97 VAL A CA 1
ATOM 792 C C . VAL A 1 97 ? 23.968 5.584 -13.384 1.00 69.31 97 VAL A C 1
ATOM 794 O O . VAL A 1 97 ? 25.066 5.494 -13.933 1.00 69.31 97 VAL A O 1
ATOM 797 N N . VAL A 1 98 ? 23.612 6.660 -12.676 1.00 68.56 98 VAL A N 1
ATOM 798 C CA . VAL A 1 98 ? 24.526 7.785 -12.423 1.00 68.56 98 VAL A CA 1
ATOM 799 C C . VAL A 1 98 ? 25.729 7.313 -11.611 1.00 68.56 98 VAL A C 1
ATOM 801 O O . VAL A 1 98 ? 26.857 7.515 -12.052 1.00 68.56 98 VAL A O 1
ATOM 804 N N . SER A 1 99 ? 25.517 6.584 -10.511 1.00 71.06 99 SER A N 1
ATOM 805 C CA . SER A 1 99 ? 26.625 6.039 -9.714 1.00 71.06 99 SER A CA 1
ATOM 806 C C . SER A 1 99 ? 27.504 5.057 -10.500 1.00 71.06 99 SER A C 1
ATOM 808 O O . SER A 1 99 ? 28.728 5.101 -10.396 1.00 71.06 99 SER A O 1
ATOM 810 N N . LEU A 1 100 ? 26.916 4.197 -11.341 1.00 74.75 100 LEU A N 1
ATOM 811 C CA . LEU A 1 100 ? 27.675 3.292 -12.214 1.00 74.75 100 LEU A CA 1
ATOM 812 C C . LEU A 1 100 ? 28.492 4.049 -13.267 1.00 74.75 100 LEU A C 1
ATOM 814 O O . LEU A 1 100 ? 29.641 3.682 -13.513 1.00 74.75 100 LEU A O 1
ATOM 818 N N . LYS A 1 101 ? 27.931 5.107 -13.868 1.00 77.12 101 LYS A N 1
ATOM 819 C CA . LYS A 1 101 ? 28.650 5.977 -14.811 1.00 77.12 101 LYS A CA 1
ATOM 820 C C . LYS A 1 101 ? 29.816 6.688 -14.135 1.00 77.12 101 LYS A C 1
ATOM 822 O O . LYS A 1 101 ? 30.917 6.652 -14.670 1.00 77.12 101 LYS A O 1
ATOM 827 N N . GLU A 1 102 ? 29.614 7.250 -12.947 1.00 80.19 102 GLU A N 1
ATOM 828 C CA . GLU A 1 102 ? 30.682 7.891 -12.173 1.00 80.19 102 GLU A CA 1
ATOM 829 C C . GLU A 1 102 ? 31.808 6.905 -11.829 1.00 80.19 102 GLU A C 1
ATOM 831 O O . GLU A 1 102 ? 32.987 7.227 -12.001 1.00 80.19 102 GLU A O 1
ATOM 836 N N . CYS A 1 103 ? 31.465 5.680 -11.415 1.00 80.06 103 CYS A N 1
ATOM 837 C CA . CYS A 1 103 ? 32.440 4.613 -11.186 1.00 80.06 103 CYS A CA 1
ATOM 838 C C . CYS A 1 103 ? 33.189 4.218 -12.468 1.00 80.06 103 CYS A C 1
ATOM 840 O O . CYS A 1 103 ? 34.412 4.078 -12.439 1.00 80.06 103 CYS A O 1
ATOM 842 N N . LEU A 1 104 ? 32.495 4.059 -13.596 1.00 83.50 104 LEU A N 1
ATOM 843 C CA . LEU A 1 104 ? 33.114 3.761 -14.892 1.00 83.50 104 LEU A CA 1
ATOM 844 C C . LEU A 1 104 ? 34.043 4.887 -15.353 1.00 83.50 104 LEU A C 1
ATOM 846 O O . LEU A 1 104 ? 35.156 4.607 -15.788 1.00 83.50 104 LEU A O 1
ATOM 850 N N . ASP A 1 105 ? 33.640 6.146 -15.205 1.00 85.62 105 ASP A N 1
ATOM 851 C CA . ASP A 1 105 ? 34.461 7.310 -15.545 1.00 85.62 105 ASP A CA 1
ATOM 852 C C . ASP A 1 105 ? 35.680 7.439 -14.626 1.00 85.62 105 ASP A C 1
ATOM 854 O O . ASP A 1 105 ? 36.751 7.880 -15.050 1.00 85.62 105 ASP A O 1
ATOM 858 N N . PHE A 1 106 ? 35.547 7.055 -13.355 1.00 83.75 106 PHE A N 1
ATOM 859 C CA . PHE A 1 106 ? 36.673 6.957 -12.432 1.00 83.75 106 PHE A CA 1
ATOM 860 C C . PHE A 1 106 ? 37.664 5.870 -12.868 1.00 83.75 106 PHE A C 1
ATOM 862 O O . PHE A 1 106 ? 38.861 6.136 -12.975 1.00 83.75 106 PHE A O 1
ATOM 869 N N . LEU A 1 107 ? 37.175 4.669 -13.189 1.00 78.88 107 LEU A N 1
ATOM 870 C CA . LEU A 1 107 ? 38.013 3.570 -13.674 1.00 78.88 107 LEU A CA 1
ATOM 871 C C . LEU A 1 107 ? 38.678 3.913 -15.012 1.00 78.88 107 LEU A C 1
ATOM 873 O O . LEU A 1 107 ? 39.871 3.686 -15.179 1.00 78.88 107 LEU A O 1
ATOM 877 N N . ARG A 1 108 ? 37.949 4.539 -15.938 1.00 83.25 108 ARG A N 1
ATOM 878 C CA . ARG A 1 108 ? 38.462 4.953 -17.250 1.00 83.25 108 ARG A CA 1
ATOM 879 C C . ARG A 1 108 ? 39.569 5.999 -17.140 1.00 83.25 108 ARG A C 1
ATOM 881 O O . ARG A 1 108 ? 40.547 5.917 -17.873 1.00 83.25 108 ARG A O 1
ATOM 888 N N . ARG A 1 109 ? 39.442 6.949 -16.207 1.00 81.75 109 ARG A N 1
ATOM 889 C CA . ARG A 1 109 ? 40.499 7.927 -15.898 1.00 81.75 109 ARG A CA 1
ATOM 890 C C . ARG A 1 109 ? 41.734 7.280 -15.279 1.00 81.75 109 ARG A C 1
ATOM 892 O O . ARG A 1 109 ? 42.835 7.755 -15.519 1.00 81.75 109 ARG A O 1
ATOM 899 N N . LYS A 1 110 ? 41.555 6.205 -14.511 1.00 75.88 110 LYS A N 1
ATOM 900 C CA . LYS A 1 110 ? 42.654 5.485 -13.861 1.00 75.88 110 LYS A CA 1
ATOM 901 C C . LYS A 1 110 ? 43.404 4.551 -14.817 1.00 75.88 110 LYS A C 1
ATOM 903 O O . LYS A 1 110 ? 44.612 4.446 -14.706 1.00 75.88 110 LYS A O 1
ATOM 908 N N . VAL A 1 111 ? 42.708 3.941 -15.779 1.00 66.69 111 VAL A N 1
ATOM 909 C CA . VAL A 1 111 ? 43.298 3.056 -16.806 1.00 66.69 111 VAL A CA 1
ATOM 910 C C . VAL A 1 111 ? 43.996 3.835 -17.937 1.00 66.69 111 VAL A C 1
ATOM 912 O O . VAL A 1 111 ? 44.817 3.270 -18.640 1.00 66.69 111 VAL A O 1
ATOM 915 N N . MET A 1 112 ? 43.709 5.130 -18.117 1.00 55.75 112 MET A N 1
ATOM 916 C CA . MET A 1 112 ? 44.401 6.002 -19.090 1.00 55.75 112 MET A CA 1
ATOM 917 C C . MET A 1 112 ? 45.692 6.657 -18.552 1.00 55.75 112 MET A C 1
ATOM 919 O O . MET A 1 112 ? 46.277 7.483 -19.250 1.00 55.75 112 MET A O 1
ATOM 923 N N . LEU A 1 113 ? 46.107 6.350 -17.317 1.00 54.94 113 LEU A N 1
ATOM 924 C CA . LEU A 1 113 ? 47.316 6.897 -16.680 1.00 54.94 113 LEU A CA 1
ATOM 925 C C . LEU A 1 113 ? 48.430 5.855 -16.452 1.00 54.94 113 LEU A C 1
ATOM 927 O O . LEU A 1 113 ? 49.451 6.218 -15.869 1.00 54.94 113 LEU A O 1
ATOM 931 N N . ASP A 1 114 ? 48.257 4.623 -16.938 1.00 45.72 114 ASP A N 1
ATOM 932 C CA . ASP A 1 114 ? 49.319 3.610 -17.080 1.00 45.72 114 ASP A CA 1
ATOM 933 C C . ASP A 1 114 ? 49.684 3.441 -18.567 1.00 45.72 114 ASP A C 1
ATOM 935 O O . ASP A 1 114 ? 50.864 3.139 -18.860 1.00 45.72 114 ASP A O 1
#

Foldseek 3Di:
DPCPDPVVVVVVVVVVVVVVVVVVVVVVVVVVCLDLVNLLVVLVPQPPDDCPDPLNVQVSVQSVDSVSSVVLSVVVDSVSSVVVSVVVVVVVVVVVVVVVVVVVVVVVVVVVVD

Secondary structure (DSSP, 8-state):
-----HHHHHHHHHHHHHHHHHHHHHHHHHHHHTSHHHHHHHHHH-TTPPTTSHHHHHHHHHTTSHHHHHHHHTT-SHHHHHHHHHHHHHHHHHHHHHHHHHHHHHHHHHHTT-